Protein AF-A0A3D4VP71-F1 (afdb_monomer)

Nearest PDB structures (foldseek):
  3hpg-assembly2_E  TM=8.880E-01  e=1.524E-01  Visna/maedi virus EV1 K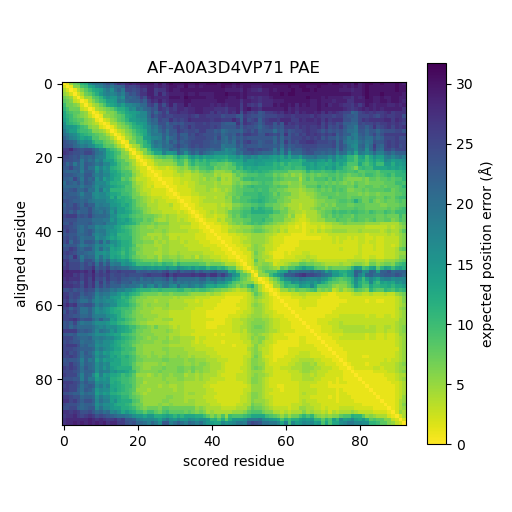V1772
  3hpg-assembly3_B-2  TM=8.861E-01  e=1.620E-01  Visna/maedi virus EV1 KV1772
  3hpg-assembly3_A-2  TM=7.297E-01  e=1.620E-01  Visna/maedi virus EV1 KV1772
  7pel-assembly1_D  TM=7.232E-01  e=9.441E-01  Simian T-lymphotropic virus 1
  6voy-assembly1_C  TM=6.990E-01  e=3.383E+00  Saccharolobus solfataricus P2

Radius of gyration: 21.22 Å; Cα contacts (8 Å, |Δi|>4): 91; chains: 1; bounding box: 52×53×39 Å

pLDDT: mean 82.76, std 13.05, range [42.84, 96.19]

Solvent-accessible surface area (backbone atoms only — not comparable to full-atom values): 6287 Å² total; per-residue (Å²): 135,84,76,84,72,81,84,74,79,85,81,71,79,83,77,79,72,83,84,66,78,86,80,74,78,60,80,88,72,54,66,70,70,68,76,70,37,81,55,84,89,47,70,49,78,51,76,53,72,68,95,75,88,77,89,55,64,22,37,39,38,40,33,34,61,50,83,62,51,70,49,80,42,86,29,67,41,93,47,72,67,39,50,50,55,53,58,55,56,61,82,74,111

Foldseek 3Di:
DDDDDPPDDDPDPPDDDPPDPPPDDDPVPDDPVVVVLQDWDDKDWDWADDDDDDQAWIWIWIATSNVRDIDIDTFRDPDPVRVVVVVVVVVVD

Sequence (93 aa):
MNLWLKLRRNTKPKRSRERKRILGQSIELRPQEVNDRTSFGHWEIDTVMGKKTKGEPVLLTLVERLTRYMLVLKIKAKDEASVKEAIQSIGTR

Mean predicted aligned error: 11.44 Å

Secondary structure (DSSP, 8-state):
-----------S-----S------S-GGGS-THHHHT-STT-EEEEEE--SS-SSPPEEEEEEETTT--EEEEEES-SSHHHHHHHHHHHTT-

Structure (mmCIF, N/CA/C/O backbone):
data_AF-A0A3D4VP71-F1
#
_entry.id   AF-A0A3D4VP71-F1
#
loop_
_atom_site.group_PDB
_atom_site.id
_atom_site.type_symbol
_atom_site.label_atom_id
_atom_site.label_alt_id
_atom_site.label_comp_id
_atom_site.label_asym_id
_atom_site.label_entity_id
_atom_site.label_seq_id
_atom_site.pdbx_PDB_ins_code
_atom_site.Cartn_x
_atom_site.Cartn_y
_atom_site.Cartn_z
_atom_site.occupancy
_atom_site.B_iso_or_equiv
_atom_site.auth_seq_id
_atom_site.auth_comp_id
_atom_site.auth_asym_id
_atom_site.auth_atom_id
_atom_site.pdbx_PDB_model_num
ATOM 1 N N . MET A 1 1 ? 35.287 -38.190 1.833 1.00 42.84 1 MET A N 1
ATOM 2 C CA . MET A 1 1 ? 34.563 -37.370 0.833 1.00 42.84 1 MET A CA 1
ATOM 3 C C . MET A 1 1 ? 35.046 -35.933 0.963 1.00 42.84 1 MET A C 1
ATOM 5 O O . MET A 1 1 ? 34.666 -35.257 1.908 1.00 42.84 1 MET A O 1
ATOM 9 N N . ASN A 1 2 ? 35.943 -35.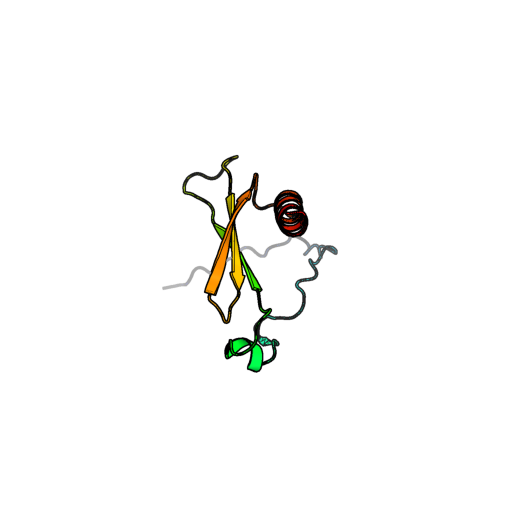493 0.078 1.00 49.06 2 ASN A N 1
ATOM 10 C CA . ASN A 1 2 ? 36.525 -34.152 0.150 1.00 49.06 2 ASN A CA 1
ATOM 11 C C . ASN A 1 2 ? 35.558 -33.137 -0.467 1.00 49.06 2 ASN A C 1
ATOM 13 O O . ASN A 1 2 ? 35.297 -33.174 -1.670 1.00 49.06 2 ASN A O 1
ATOM 17 N N . LEU A 1 3 ? 35.014 -32.248 0.370 1.00 54.72 3 LEU A N 1
ATOM 18 C CA . LEU A 1 3 ? 34.228 -31.105 -0.084 1.00 54.72 3 LEU A CA 1
ATOM 19 C C . LEU A 1 3 ? 35.083 -30.222 -0.995 1.00 54.72 3 LEU A C 1
ATOM 21 O O . LEU A 1 3 ? 36.226 -29.885 -0.690 1.00 54.72 3 LEU A O 1
ATOM 25 N N . TRP A 1 4 ? 34.499 -29.851 -2.125 1.00 58.78 4 TRP A N 1
ATOM 26 C CA . TRP A 1 4 ? 35.110 -29.047 -3.166 1.00 58.78 4 TRP A CA 1
ATOM 27 C C . TRP A 1 4 ? 35.381 -27.637 -2.631 1.00 58.78 4 TRP A C 1
ATOM 29 O O . TRP A 1 4 ? 34.517 -26.760 -2.657 1.00 58.78 4 TRP A O 1
ATOM 39 N N . LEU A 1 5 ? 36.590 -27.405 -2.127 1.00 64.56 5 LEU A N 1
ATOM 40 C CA . LEU A 1 5 ? 37.064 -26.069 -1.788 1.00 64.56 5 LEU A CA 1
ATOM 41 C C . LEU A 1 5 ? 37.147 -25.250 -3.083 1.00 64.56 5 LEU A C 1
ATOM 43 O O . LEU A 1 5 ? 37.888 -25.594 -4.004 1.00 64.56 5 LEU A O 1
ATOM 47 N N . LYS A 1 6 ? 36.375 -24.158 -3.170 1.00 61.19 6 LYS A N 1
ATOM 48 C CA . LYS A 1 6 ? 36.477 -23.168 -4.256 1.00 61.19 6 LYS A CA 1
ATOM 49 C C . LYS A 1 6 ? 37.931 -22.682 -4.359 1.00 61.19 6 LYS A C 1
ATOM 51 O O . LYS A 1 6 ? 38.355 -21.821 -3.597 1.00 61.19 6 LYS A O 1
ATOM 56 N N . LEU A 1 7 ? 38.677 -23.206 -5.332 1.00 66.62 7 LEU A N 1
ATOM 57 C CA . LEU A 1 7 ? 40.109 -22.928 -5.519 1.00 66.62 7 LEU A CA 1
ATOM 58 C C . LEU A 1 7 ? 40.391 -21.543 -6.138 1.00 66.62 7 LEU A C 1
ATOM 60 O O . LEU A 1 7 ? 41.535 -21.106 -6.211 1.00 66.62 7 LEU A O 1
ATOM 64 N N . ARG A 1 8 ? 39.362 -20.824 -6.605 1.00 68.19 8 ARG A N 1
ATOM 65 C CA . ARG A 1 8 ? 39.527 -19.510 -7.245 1.00 68.19 8 ARG A CA 1
ATOM 66 C C . ARG A 1 8 ? 39.205 -18.378 -6.273 1.00 68.19 8 ARG A C 1
ATOM 68 O O . ARG A 1 8 ? 38.045 -18.155 -5.930 1.00 68.19 8 ARG A O 1
ATOM 75 N N . ARG A 1 9 ? 40.237 -17.620 -5.889 1.00 67.31 9 ARG A N 1
ATOM 76 C CA . ARG A 1 9 ? 40.083 -16.312 -5.237 1.00 67.31 9 ARG A CA 1
ATOM 77 C C . ARG A 1 9 ? 39.564 -15.298 -6.259 1.00 67.31 9 ARG A C 1
ATOM 79 O O . ARG A 1 9 ? 40.086 -15.206 -7.367 1.00 67.31 9 ARG A O 1
ATOM 86 N N . ASN A 1 10 ? 38.532 -14.540 -5.894 1.00 71.31 10 ASN A N 1
ATOM 87 C CA . ASN A 1 10 ? 38.067 -13.414 -6.699 1.00 71.31 10 ASN A CA 1
ATOM 88 C C . ASN A 1 10 ? 39.103 -12.281 -6.614 1.00 71.31 10 ASN A C 1
ATOM 90 O O . ASN A 1 10 ? 39.285 -11.703 -5.547 1.00 71.31 10 ASN A O 1
ATOM 94 N N . THR A 1 11 ? 39.783 -11.988 -7.722 1.00 76.00 11 THR A N 1
ATOM 95 C CA . THR A 1 11 ? 40.849 -10.975 -7.817 1.00 76.00 11 THR A CA 1
ATOM 96 C C . THR A 1 11 ? 40.339 -9.586 -8.200 1.00 76.00 11 THR A C 1
ATOM 98 O O . THR A 1 11 ? 41.124 -8.644 -8.283 1.00 76.00 11 THR A O 1
ATOM 101 N N . LYS A 1 12 ? 39.032 -9.424 -8.455 1.00 77.81 12 LYS A N 1
ATOM 102 C CA . LYS A 1 12 ? 38.484 -8.126 -8.859 1.00 77.81 12 LYS A CA 1
ATOM 103 C C . LYS A 1 12 ? 38.486 -7.164 -7.663 1.00 77.81 12 LYS A C 1
ATOM 105 O O . LYS A 1 12 ? 37.933 -7.523 -6.619 1.00 77.81 12 LYS A O 1
ATOM 110 N N . PRO A 1 13 ? 39.026 -5.938 -7.803 1.00 72.38 13 PRO A N 1
ATOM 111 C CA . PRO A 1 13 ? 38.961 -4.944 -6.742 1.00 72.38 13 PRO A CA 1
ATOM 112 C C . PRO A 1 13 ? 37.495 -4.657 -6.415 1.00 72.38 13 PRO A C 1
ATOM 114 O O . PRO A 1 13 ? 36.669 -4.421 -7.305 1.00 72.38 13 PRO A O 1
ATOM 117 N N . LYS A 1 14 ? 37.157 -4.711 -5.125 1.00 70.19 14 LYS A N 1
ATOM 118 C CA . LYS A 1 14 ? 35.806 -4.437 -4.633 1.00 70.19 14 LYS A CA 1
ATOM 119 C C . LYS A 1 14 ? 35.503 -2.957 -4.874 1.00 70.19 14 LYS A C 1
ATOM 121 O O . LYS A 1 14 ? 35.858 -2.110 -4.066 1.00 70.19 14 LYS A O 1
ATOM 126 N N . ARG A 1 15 ? 34.851 -2.635 -5.995 1.00 71.25 15 ARG A N 1
ATOM 127 C CA . ARG A 1 15 ? 34.343 -1.281 -6.253 1.00 71.25 15 ARG A CA 1
ATOM 128 C C . ARG A 1 15 ? 33.261 -0.960 -5.221 1.00 71.25 15 ARG A C 1
ATOM 130 O O . ARG A 1 15 ? 32.167 -1.526 -5.275 1.00 71.25 15 ARG A O 1
ATOM 137 N N . SER A 1 16 ? 33.547 -0.051 -4.294 1.00 67.88 16 SER A N 1
ATOM 138 C CA . SER A 1 16 ? 32.522 0.588 -3.470 1.00 67.88 16 SER A CA 1
ATOM 139 C C . SER A 1 16 ? 31.678 1.484 -4.375 1.00 67.88 16 SER A C 1
ATOM 141 O O . SER A 1 16 ? 32.127 2.534 -4.820 1.00 67.88 16 SER A O 1
ATOM 143 N N . ARG A 1 17 ? 30.459 1.057 -4.713 1.00 66.31 17 ARG A N 1
ATOM 144 C CA . ARG A 1 17 ? 29.510 1.932 -5.414 1.00 66.31 17 ARG A CA 1
ATOM 145 C C . ARG A 1 17 ? 29.049 3.001 -4.417 1.00 66.31 17 ARG A C 1
ATOM 147 O O . ARG A 1 17 ? 28.423 2.652 -3.421 1.00 66.31 17 ARG A O 1
ATOM 154 N N . GLU A 1 18 ? 29.343 4.271 -4.687 1.00 68.62 18 GLU A N 1
ATOM 155 C CA . GLU A 1 18 ? 28.933 5.412 -3.841 1.00 68.62 18 GLU A CA 1
ATOM 156 C C . GLU A 1 18 ? 27.413 5.602 -3.782 1.00 68.62 18 GLU A C 1
ATOM 158 O O . GLU A 1 18 ? 26.881 6.074 -2.783 1.00 68.62 18 GLU A O 1
ATOM 163 N N . ARG A 1 19 ? 26.678 5.157 -4.809 1.00 62.25 19 ARG A N 1
ATOM 164 C CA . ARG A 1 19 ? 25.209 5.183 -4.825 1.00 62.25 19 ARG A CA 1
ATOM 165 C C . ARG A 1 19 ? 24.618 4.064 -3.963 1.00 62.25 19 ARG A C 1
ATOM 167 O O . ARG A 1 19 ? 24.055 3.098 -4.482 1.00 62.25 19 ARG A O 1
ATOM 174 N N . LYS A 1 20 ? 24.743 4.184 -2.642 1.00 67.00 20 LYS A N 1
ATOM 175 C CA . LYS A 1 20 ? 23.902 3.431 -1.704 1.00 67.00 20 LYS A CA 1
ATOM 176 C C . LYS A 1 20 ? 22.515 4.073 -1.723 1.00 67.00 20 LYS A C 1
ATOM 178 O O . LYS A 1 20 ? 22.383 5.260 -1.452 1.00 67.00 20 LYS A O 1
ATOM 183 N N . ARG A 1 21 ? 21.483 3.306 -2.088 1.00 72.25 21 ARG A N 1
ATOM 184 C CA . ARG A 1 21 ? 20.094 3.747 -1.902 1.00 72.25 21 ARG A CA 1
ATOM 185 C C . ARG A 1 21 ? 19.887 4.035 -0.414 1.00 72.25 21 ARG A C 1
ATOM 187 O O . ARG A 1 21 ? 20.274 3.210 0.411 1.00 72.25 21 ARG A O 1
ATOM 194 N N . ILE A 1 22 ? 19.296 5.180 -0.089 1.00 79.19 22 ILE A N 1
ATOM 195 C CA . ILE A 1 22 ? 18.844 5.473 1.272 1.00 79.19 22 ILE A CA 1
ATOM 196 C C . ILE A 1 22 ? 17.599 4.611 1.487 1.00 79.19 22 ILE A C 1
ATOM 198 O O . ILE A 1 22 ? 16.576 4.841 0.853 1.00 79.19 22 ILE A O 1
ATOM 202 N N . LEU A 1 23 ? 17.718 3.561 2.301 1.00 79.44 23 LEU A N 1
ATOM 203 C CA . LEU A 1 23 ? 16.652 2.571 2.509 1.00 79.44 23 LEU A CA 1
ATOM 204 C C . LEU A 1 23 ? 15.605 3.017 3.545 1.00 79.44 23 LEU A C 1
ATOM 206 O O . LEU A 1 23 ? 14.618 2.317 3.740 1.00 79.44 23 LEU A O 1
ATOM 210 N N . GLY A 1 24 ? 15.804 4.175 4.180 1.00 84.56 24 GLY A N 1
ATOM 211 C CA . GLY A 1 24 ? 14.958 4.650 5.273 1.00 84.56 24 GLY A CA 1
ATOM 212 C C . GLY A 1 24 ? 15.193 3.885 6.579 1.00 84.56 24 GLY A C 1
ATOM 213 O O . GLY A 1 24 ? 16.190 3.176 6.732 1.00 84.56 24 GLY A O 1
ATOM 214 N N . GLN A 1 25 ? 14.283 4.068 7.536 1.00 88.00 25 GLN A N 1
ATOM 215 C CA . GLN A 1 25 ? 14.262 3.300 8.782 1.00 88.00 25 GLN A CA 1
ATOM 216 C C . GLN A 1 25 ? 13.737 1.882 8.524 1.00 88.00 25 GLN A C 1
ATOM 218 O O . GLN A 1 25 ? 12.854 1.681 7.692 1.00 88.00 25 GLN A O 1
ATOM 223 N N . SER A 1 26 ? 14.282 0.896 9.244 1.00 88.44 26 SER A N 1
ATOM 224 C CA . SER A 1 26 ? 13.773 -0.478 9.186 1.00 88.44 26 SER A CA 1
ATOM 225 C C . SER A 1 26 ? 12.315 -0.526 9.642 1.00 88.44 26 SER A C 1
ATOM 227 O O . SER A 1 26 ? 11.941 0.144 10.603 1.00 88.44 26 SER A O 1
ATOM 229 N N . ILE A 1 27 ? 11.507 -1.371 8.998 1.00 81.75 27 ILE A N 1
ATOM 230 C CA . ILE A 1 27 ? 10.110 -1.624 9.389 1.00 81.75 27 ILE A CA 1
ATOM 231 C C . ILE A 1 27 ? 10.030 -2.147 10.830 1.00 81.75 27 ILE A C 1
ATOM 233 O O . ILE A 1 27 ? 9.055 -1.878 11.525 1.00 81.75 27 ILE A O 1
ATOM 237 N N . GLU A 1 28 ? 11.065 -2.845 11.296 1.00 87.75 28 GLU A N 1
ATOM 238 C CA . GLU A 1 28 ? 11.166 -3.356 12.668 1.00 87.75 28 GLU A CA 1
ATOM 239 C C . GLU A 1 28 ? 11.219 -2.242 13.723 1.00 87.75 28 GLU A C 1
ATOM 241 O O . GLU A 1 28 ? 10.877 -2.482 14.875 1.00 87.75 28 GLU A O 1
ATOM 246 N N . LEU A 1 29 ? 11.613 -1.024 13.338 1.00 90.12 29 LEU A N 1
ATOM 247 C CA . LEU A 1 29 ? 11.722 0.124 14.243 1.00 90.12 29 LEU A CA 1
ATOM 248 C C . LEU A 1 29 ? 10.418 0.921 14.375 1.00 90.12 29 LEU A C 1
ATOM 250 O O . LEU A 1 29 ? 10.391 1.926 15.084 1.00 90.12 29 LEU A O 1
ATOM 254 N N . ARG A 1 30 ? 9.342 0.528 13.682 1.00 88.38 30 ARG A N 1
ATOM 255 C CA . ARG A 1 30 ? 8.067 1.247 13.774 1.00 88.38 30 ARG A CA 1
ATOM 256 C C . ARG A 1 30 ? 7.473 1.133 15.188 1.00 88.38 30 ARG A C 1
ATOM 258 O O . ARG A 1 30 ? 7.612 0.077 15.808 1.00 88.38 30 ARG A O 1
ATOM 265 N N . PRO A 1 31 ? 6.759 2.161 15.680 1.00 89.12 31 PRO A N 1
ATOM 266 C CA . PRO A 1 31 ? 6.055 2.082 16.956 1.00 89.12 31 PRO A CA 1
ATOM 267 C C . PRO A 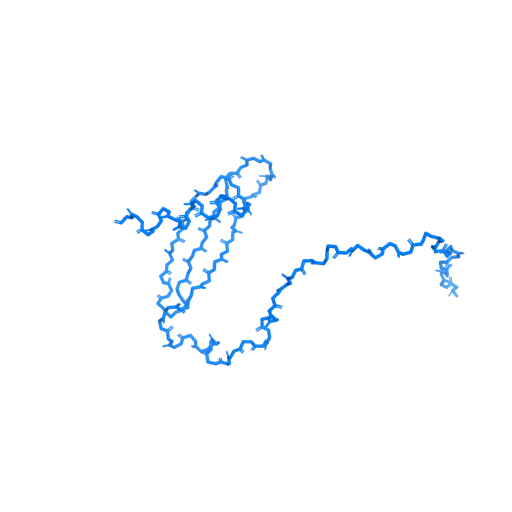1 31 ? 5.119 0.870 17.009 1.00 89.12 31 PRO A C 1
ATOM 269 O O . PRO A 1 31 ? 4.454 0.552 16.019 1.00 89.12 31 PRO A O 1
ATOM 272 N N . GLN A 1 32 ? 5.056 0.200 18.162 1.00 87.19 32 GLN A N 1
ATOM 273 C CA . GLN A 1 32 ? 4.229 -1.000 18.336 1.00 87.19 32 GLN A CA 1
ATOM 274 C C . GLN A 1 32 ? 2.745 -0.728 18.086 1.00 87.19 32 GLN A C 1
ATOM 276 O O . GLN A 1 32 ? 2.098 -1.559 17.459 1.00 87.19 32 GLN A O 1
ATOM 281 N N . GLU A 1 33 ? 2.266 0.461 18.454 1.00 84.69 33 GLU A N 1
ATOM 282 C CA . GLU A 1 33 ? 0.889 0.936 18.251 1.00 84.69 33 GLU A CA 1
ATOM 283 C C . GLU A 1 33 ? 0.422 0.802 16.789 1.00 84.69 33 GLU A C 1
ATOM 285 O O . GLU A 1 33 ? -0.740 0.515 16.505 1.00 84.69 33 GLU A O 1
ATOM 290 N N . VAL A 1 34 ? 1.344 0.919 15.823 1.00 84.06 34 VAL A N 1
ATOM 291 C CA . VAL A 1 34 ? 1.033 0.736 14.397 1.00 84.06 34 VAL A CA 1
ATOM 292 C C . VAL A 1 34 ? 0.577 -0.701 14.113 1.00 84.06 34 VAL A C 1
ATOM 294 O O . VAL A 1 34 ? -0.206 -0.931 13.193 1.00 84.06 34 VAL A O 1
ATOM 297 N N . ASN A 1 35 ? 1.044 -1.700 14.863 1.00 84.25 35 ASN A N 1
ATOM 298 C CA . ASN A 1 35 ? 0.635 -3.095 14.676 1.00 84.25 35 ASN A C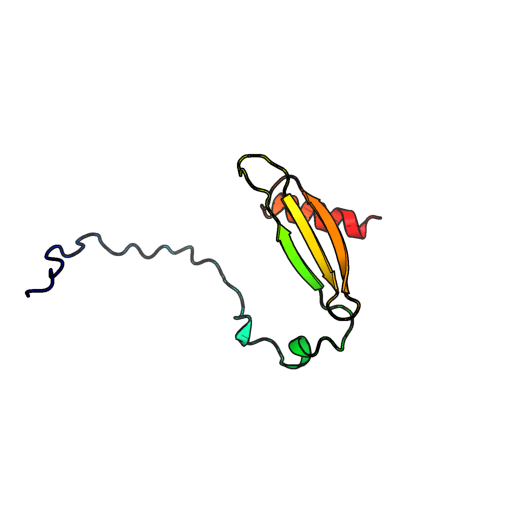A 1
ATOM 299 C C . ASN A 1 35 ? -0.795 -3.369 15.138 1.00 84.25 35 ASN A C 1
ATOM 301 O O . ASN A 1 35 ? -1.411 -4.272 14.572 1.00 84.25 35 ASN A O 1
ATOM 305 N N . ASP A 1 36 ? -1.313 -2.585 16.083 1.00 88.19 36 ASP A N 1
ATOM 306 C CA . ASP A 1 36 ? -2.619 -2.817 16.708 1.00 88.19 36 ASP A CA 1
ATOM 307 C C . ASP A 1 36 ? -3.778 -2.423 15.786 1.00 88.19 36 ASP A C 1
ATOM 309 O O . ASP A 1 36 ? -4.893 -2.917 15.931 1.00 88.19 36 ASP A O 1
ATOM 313 N N . ARG A 1 37 ? -3.499 -1.596 14.764 1.00 88.81 37 ARG A N 1
ATOM 314 C CA . ARG A 1 37 ? -4.468 -1.166 13.736 1.00 88.81 37 ARG A CA 1
ATOM 315 C C . ARG A 1 37 ? -5.719 -0.520 14.343 1.00 88.81 37 ARG A C 1
ATOM 317 O O . ARG A 1 37 ? -6.813 -0.693 13.816 1.00 88.81 37 ARG A O 1
ATOM 324 N N . THR A 1 38 ? -5.548 0.202 15.444 1.00 91.06 38 THR A N 1
ATOM 325 C CA . THR A 1 38 ? -6.623 0.823 16.232 1.00 91.06 38 THR A CA 1
ATOM 326 C C . THR A 1 38 ? -6.918 2.266 15.823 1.00 91.06 38 THR A C 1
ATOM 328 O O . THR A 1 38 ? -7.966 2.800 16.174 1.00 91.06 38 THR A O 1
ATOM 331 N N . SER A 1 39 ? -6.028 2.896 15.058 1.00 91.38 39 SER A N 1
ATOM 332 C CA . SER A 1 39 ? -6.115 4.293 14.624 1.00 91.38 39 SER A CA 1
ATOM 333 C C . SER A 1 39 ? -6.373 4.424 13.122 1.00 91.38 39 SER A C 1
ATOM 335 O O . SER A 1 39 ? -5.793 3.708 12.302 1.00 91.38 39 SER A O 1
ATOM 337 N N . PHE A 1 40 ? -7.236 5.379 12.764 1.00 92.69 40 PHE A N 1
ATOM 338 C CA . PHE A 1 40 ? -7.495 5.761 11.376 1.00 92.69 40 PHE A CA 1
ATOM 339 C C . PHE A 1 40 ? -6.308 6.530 10.780 1.00 92.69 40 PHE A C 1
ATOM 341 O O . PHE A 1 40 ? -5.637 7.293 11.476 1.00 92.69 40 PHE A O 1
ATOM 348 N N . GLY A 1 41 ? -6.095 6.381 9.471 1.00 90.00 41 GLY A N 1
ATOM 349 C CA . GLY A 1 41 ? -5.114 7.163 8.708 1.00 90.00 41 GLY A CA 1
ATOM 350 C C . GLY A 1 41 ? -3.808 6.422 8.433 1.00 90.00 41 GLY A C 1
ATOM 351 O O . GLY A 1 41 ? -2.897 6.974 7.814 1.00 90.00 41 GLY A O 1
ATOM 352 N N . HIS A 1 42 ? -3.714 5.153 8.829 1.00 91.50 42 HIS A N 1
ATOM 353 C CA . HIS A 1 42 ? -2.610 4.286 8.441 1.00 91.50 42 HIS A CA 1
ATOM 354 C C . HIS A 1 42 ? -2.943 3.584 7.127 1.00 91.50 42 HIS A C 1
ATOM 356 O O . HIS A 1 42 ? -3.815 2.719 7.088 1.00 91.50 42 HIS A O 1
ATOM 362 N N . TRP A 1 43 ? -2.216 3.927 6.065 1.00 92.81 43 TRP A N 1
ATOM 363 C CA . TRP A 1 43 ? -2.401 3.349 4.736 1.00 92.81 43 TRP A CA 1
ATOM 364 C C . TRP A 1 43 ? -1.234 2.433 4.357 1.00 92.81 43 TRP A C 1
ATOM 366 O O . TRP A 1 43 ? -0.070 2.785 4.540 1.00 92.81 43 TRP A O 1
ATOM 376 N N . GLU A 1 44 ? -1.545 1.261 3.811 1.00 92.06 44 GLU A N 1
ATOM 377 C CA . GLU A 1 44 ? -0.599 0.383 3.116 1.00 92.06 44 GLU A CA 1
ATOM 378 C C . GLU A 1 44 ? -0.738 0.593 1.606 1.00 92.06 44 GLU A C 1
ATOM 380 O O . GLU A 1 44 ? -1.852 0.722 1.099 1.00 92.06 44 GLU A O 1
ATOM 385 N N . ILE A 1 45 ? 0.388 0.630 0.891 1.00 94.19 45 ILE A N 1
ATOM 386 C CA . ILE A 1 45 ? 0.428 0.790 -0.565 1.00 94.19 45 ILE A CA 1
ATOM 387 C C . ILE A 1 45 ? 1.259 -0.352 -1.150 1.00 94.19 45 ILE A C 1
ATOM 389 O O . ILE A 1 45 ? 2.408 -0.534 -0.749 1.00 94.19 45 ILE A O 1
ATOM 393 N N . ASP A 1 46 ? 0.695 -1.100 -2.098 1.00 94.06 46 ASP A N 1
ATOM 394 C CA . ASP A 1 46 ? 1.371 -2.211 -2.783 1.00 94.06 46 ASP A CA 1
ATOM 395 C C . ASP A 1 46 ? 1.050 -2.228 -4.287 1.00 94.06 46 ASP A C 1
ATOM 397 O O . ASP A 1 46 ? 0.114 -1.572 -4.753 1.00 94.06 46 ASP A O 1
ATOM 401 N N . THR A 1 47 ? 1.843 -2.971 -5.058 1.00 93.50 47 THR A N 1
ATOM 402 C CA . THR A 1 47 ? 1.658 -3.177 -6.495 1.00 93.50 47 THR A CA 1
ATOM 403 C C . THR A 1 47 ? 1.518 -4.657 -6.835 1.00 93.50 47 THR A C 1
ATOM 405 O O . THR A 1 47 ? 2.435 -5.447 -6.612 1.00 93.50 47 THR A O 1
ATOM 408 N N . VAL A 1 48 ? 0.411 -5.026 -7.477 1.00 91.44 48 VAL A N 1
ATOM 409 C CA . VAL A 1 48 ? 0.153 -6.388 -7.955 1.00 91.44 48 VAL A CA 1
ATOM 410 C C . VAL A 1 48 ? 0.412 -6.462 -9.458 1.00 91.44 48 VAL A C 1
ATOM 412 O O . VAL A 1 48 ? -0.183 -5.729 -10.250 1.00 91.44 48 VAL A O 1
ATOM 415 N N . MET A 1 49 ? 1.303 -7.371 -9.861 1.00 88.69 49 MET A N 1
ATOM 416 C CA . MET A 1 49 ? 1.606 -7.661 -11.266 1.00 88.69 49 MET A CA 1
ATOM 417 C C . MET A 1 49 ? 0.996 -9.003 -11.681 1.00 88.69 49 MET A C 1
ATOM 419 O O . MET A 1 49 ? 1.165 -10.007 -10.989 1.00 88.69 49 MET A O 1
ATOM 423 N N . GLY A 1 50 ? 0.336 -9.028 -12.840 1.00 82.31 50 GLY A N 1
ATOM 424 C CA . GLY A 1 50 ? -0.158 -10.256 -13.464 1.00 82.31 50 GLY A CA 1
ATOM 425 C C . GLY A 1 50 ? 0.957 -11.164 -14.006 1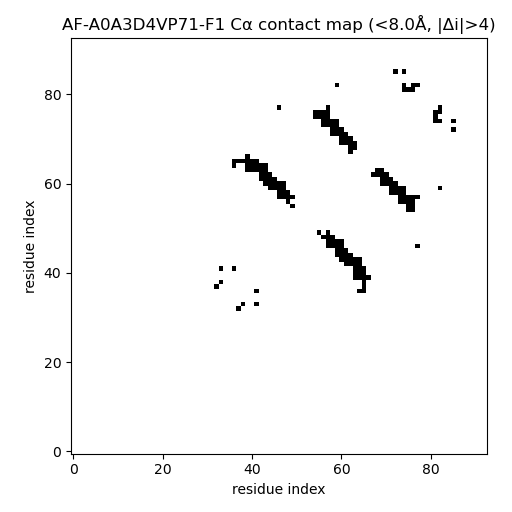.00 82.31 50 GLY A C 1
ATOM 426 O O . GLY A 1 50 ? 2.144 -10.824 -14.020 1.00 82.31 50 GLY A O 1
ATOM 427 N N . LYS A 1 51 ? 0.573 -12.360 -14.466 1.00 77.69 51 LYS A N 1
ATOM 428 C CA . LYS A 1 51 ? 1.491 -13.362 -15.029 1.00 77.69 51 LYS A CA 1
ATOM 429 C C . LYS A 1 51 ? 1.761 -13.029 -16.512 1.00 77.69 51 LYS A C 1
ATOM 431 O O . LYS A 1 51 ? 0.846 -13.169 -17.312 1.00 77.69 51 LYS A O 1
ATOM 436 N N . LYS A 1 52 ? 3.027 -12.703 -16.844 1.00 60.41 52 LYS A N 1
ATOM 437 C CA . LYS A 1 52 ? 3.621 -12.211 -18.126 1.00 60.41 52 LYS A CA 1
ATOM 438 C C . LYS A 1 52 ? 3.914 -10.699 -18.088 1.00 60.41 52 LYS A C 1
ATOM 440 O O . LYS A 1 52 ? 3.035 -9.864 -18.024 1.00 60.41 52 LYS A O 1
ATOM 445 N N . THR A 1 53 ? 5.202 -10.351 -18.056 1.00 65.38 53 THR A N 1
ATOM 446 C CA . THR A 1 53 ? 5.710 -9.174 -17.321 1.00 65.38 53 THR A CA 1
ATOM 447 C C . THR A 1 53 ? 6.477 -8.153 -18.173 1.00 65.38 53 THR A C 1
ATOM 449 O O . THR A 1 53 ? 7.463 -7.573 -17.713 1.00 65.38 53 THR A O 1
ATOM 452 N N . LYS A 1 54 ? 6.049 -7.883 -19.413 1.00 63.00 54 LYS A N 1
ATOM 453 C CA . LYS A 1 54 ? 6.613 -6.764 -20.192 1.00 63.00 54 LYS A CA 1
ATOM 454 C C . LYS A 1 54 ? 5.510 -5.889 -20.780 1.00 63.00 54 LYS A C 1
ATOM 456 O O . LYS A 1 54 ? 4.821 -6.308 -21.696 1.00 63.00 54 LYS A O 1
ATOM 461 N N . GLY A 1 55 ? 5.381 -4.671 -20.252 1.00 65.25 55 GLY A N 1
ATOM 462 C CA . GLY A 1 55 ? 4.481 -3.638 -20.778 1.00 65.25 55 GLY A CA 1
ATOM 463 C C . GLY A 1 55 ? 3.010 -3.765 -20.372 1.00 65.25 55 GLY A C 1
ATOM 464 O O . GLY A 1 55 ? 2.210 -2.938 -20.795 1.00 65.25 55 GLY A O 1
ATOM 465 N N . GLU A 1 56 ? 2.647 -4.761 -19.561 1.00 71.75 56 GLU A N 1
ATOM 466 C CA . GLU A 1 56 ? 1.281 -4.901 -19.056 1.00 71.75 56 GLU A CA 1
ATOM 467 C C . GLU A 1 56 ? 1.021 -4.009 -17.828 1.00 71.75 56 GLU A C 1
ATOM 469 O O . GLU A 1 56 ? 1.924 -3.799 -17.010 1.00 71.75 56 GLU A O 1
ATOM 474 N N . PRO A 1 57 ? -0.212 -3.487 -17.697 1.00 79.19 57 PRO A N 1
ATOM 475 C CA . PRO A 1 57 ? -0.604 -2.603 -16.609 1.00 79.19 57 PRO A CA 1
ATOM 476 C C . PRO A 1 57 ? -0.508 -3.301 -15.248 1.00 79.19 57 PRO A C 1
ATOM 478 O O . PRO A 1 57 ? -0.787 -4.491 -15.107 1.00 79.19 57 PRO A O 1
ATOM 481 N N . VAL A 1 58 ? -0.145 -2.526 -14.233 1.00 91.38 58 VAL A N 1
ATOM 482 C CA . VAL A 1 58 ? 0.013 -2.966 -12.842 1.00 91.38 58 VAL A CA 1
ATOM 483 C C . VAL A 1 58 ? -1.195 -2.486 -12.042 1.00 91.38 58 VAL A C 1
ATOM 485 O O . VAL A 1 58 ? -1.768 -1.443 -12.354 1.00 91.38 58 VAL A O 1
ATOM 488 N N . LEU A 1 59 ? -1.608 -3.230 -11.019 1.00 93.94 59 LEU A N 1
ATOM 489 C CA . LEU A 1 59 ? -2.610 -2.747 -10.070 1.00 93.94 59 LEU A CA 1
ATOM 490 C C . LEU A 1 59 ? -1.902 -2.127 -8.868 1.00 93.94 59 LEU A C 1
ATOM 492 O O . LEU A 1 59 ? -1.070 -2.779 -8.247 1.00 93.94 59 LEU A O 1
ATOM 496 N N . LEU A 1 60 ? -2.232 -0.883 -8.547 1.00 95.38 60 LEU A N 1
ATOM 497 C CA . LEU A 1 60 ? -1.854 -0.211 -7.313 1.00 95.38 60 LEU A CA 1
ATOM 498 C C . LEU A 1 60 ? -2.983 -0.397 -6.304 1.00 95.38 60 LEU A C 1
ATOM 500 O O . LEU A 1 60 ? -4.132 -0.064 -6.596 1.00 95.38 60 LEU A O 1
ATOM 504 N N . THR A 1 61 ? -2.659 -0.910 -5.126 1.00 96.19 61 THR A N 1
ATOM 505 C CA . THR A 1 61 ? -3.614 -1.102 -4.034 1.00 96.19 61 THR A CA 1
ATOM 506 C C . THR A 1 61 ? -3.260 -0.171 -2.888 1.00 96.19 61 THR A C 1
ATOM 508 O O . THR A 1 61 ? -2.126 -0.213 -2.415 1.00 96.19 61 THR A O 1
ATOM 511 N N . LEU A 1 62 ? -4.219 0.637 -2.434 1.00 95.75 62 LEU A N 1
ATOM 512 C CA . LEU A 1 62 ? -4.117 1.436 -1.214 1.00 95.75 62 LEU A CA 1
ATOM 513 C C . LEU A 1 62 ? -5.142 0.918 -0.207 1.00 95.75 62 LEU A C 1
ATOM 515 O O . LEU A 1 62 ? -6.330 0.865 -0.524 1.00 95.75 62 LEU A O 1
ATOM 519 N N . VAL A 1 63 ? -4.693 0.532 0.985 1.00 95.88 63 VAL A N 1
ATOM 520 C CA . VAL A 1 63 ? -5.541 -0.084 2.015 1.00 95.88 63 VAL A CA 1
ATOM 521 C C . VAL A 1 63 ? -5.417 0.677 3.324 1.00 95.88 63 VAL A C 1
ATOM 523 O O . VAL A 1 63 ? -4.330 0.753 3.895 1.00 95.88 63 VAL A O 1
ATOM 526 N N . GLU A 1 64 ? -6.531 1.191 3.834 1.00 95.31 64 GLU A N 1
ATOM 527 C CA . GLU A 1 64 ? -6.597 1.779 5.172 1.00 95.31 64 GLU A CA 1
ATOM 528 C C . GLU A 1 64 ? -6.678 0.649 6.218 1.00 95.31 64 GLU A C 1
ATOM 530 O O . GLU A 1 64 ? -7.491 -0.277 6.113 1.00 95.31 64 GLU A O 1
ATOM 535 N N . ARG A 1 65 ? -5.768 0.646 7.198 1.00 93.50 65 ARG A N 1
ATOM 536 C CA . ARG A 1 65 ? -5.505 -0.539 8.034 1.00 93.50 65 ARG A CA 1
ATOM 537 C C . ARG A 1 65 ? -6.541 -0.789 9.127 1.00 93.50 65 ARG A C 1
ATOM 539 O O . ARG A 1 65 ? -6.628 -1.947 9.557 1.00 93.50 65 ARG A O 1
ATOM 546 N N . LEU A 1 66 ? -7.274 0.234 9.569 1.00 93.19 66 LEU A N 1
ATOM 547 C CA . LEU A 1 66 ? -8.332 0.113 10.576 1.00 93.19 66 LEU A CA 1
ATOM 548 C C . LEU A 1 66 ? -9.631 -0.382 9.922 1.00 93.19 66 LEU A C 1
ATOM 550 O O . LEU A 1 66 ? -10.133 -1.456 10.242 1.00 93.19 66 LEU A O 1
ATOM 554 N N . THR A 1 67 ? -10.131 0.376 8.954 1.00 94.94 67 THR A N 1
ATOM 555 C CA . THR A 1 67 ? -11.414 0.183 8.264 1.00 94.94 67 THR A CA 1
ATOM 556 C C . THR A 1 67 ? -11.372 -0.890 7.181 1.00 94.94 67 THR A C 1
ATOM 558 O O . THR A 1 67 ? -12.426 -1.345 6.745 1.00 94.94 67 THR A O 1
ATOM 561 N N . ARG A 1 68 ? -10.176 -1.293 6.722 1.00 94.19 68 ARG A N 1
ATOM 562 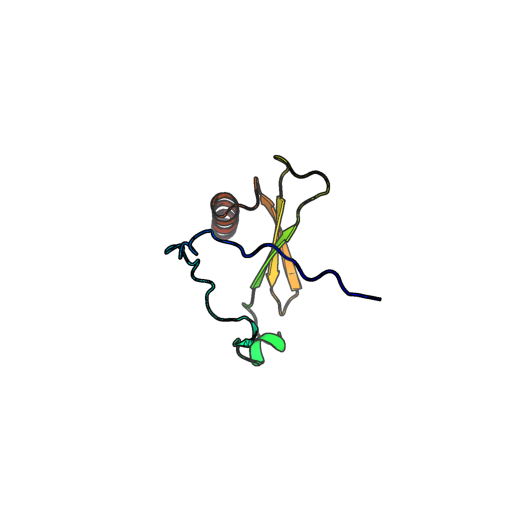C CA . ARG A 1 68 ? -9.968 -2.168 5.547 1.00 94.19 68 ARG A CA 1
ATOM 563 C C . ARG A 1 68 ? -10.511 -1.595 4.242 1.00 94.19 68 ARG A C 1
ATOM 565 O O . ARG A 1 68 ? -10.611 -2.326 3.257 1.00 94.19 68 ARG A O 1
ATOM 572 N N . TYR A 1 69 ? -10.823 -0.303 4.210 1.00 95.44 69 TYR A N 1
ATOM 573 C CA . TYR A 1 69 ? -11.210 0.367 2.983 1.00 95.44 69 TYR A CA 1
ATOM 574 C C . TYR A 1 69 ? -10.068 0.284 1.966 1.00 95.44 69 TYR A C 1
ATOM 576 O O . TYR A 1 69 ? -8.918 0.600 2.279 1.00 95.44 69 TYR A O 1
ATOM 584 N N . MET A 1 70 ? -10.388 -0.173 0.757 1.00 95.38 70 MET A N 1
ATOM 585 C CA . MET A 1 70 ? -9.411 -0.457 -0.288 1.00 95.38 70 MET A CA 1
ATOM 586 C C . MET A 1 70 ? -9.731 0.332 -1.553 1.00 95.38 70 MET A C 1
ATOM 588 O O . MET A 1 70 ? -10.846 0.287 -2.069 1.00 95.38 70 MET A O 1
ATOM 592 N N . LEU A 1 71 ? -8.709 0.990 -2.091 1.00 95.44 71 LEU A N 1
ATOM 593 C CA . LEU A 1 71 ? -8.708 1.575 -3.423 1.00 95.44 71 LEU A CA 1
ATOM 594 C C . LEU A 1 71 ? -7.795 0.745 -4.322 1.00 95.44 71 LEU A C 1
ATOM 596 O O . LEU A 1 71 ? -6.642 0.488 -3.975 1.00 95.44 71 LEU A O 1
ATOM 600 N N . VAL A 1 72 ? -8.302 0.350 -5.489 1.00 95.31 72 VAL A N 1
ATOM 601 C CA . VAL A 1 72 ? -7.526 -0.370 -6.505 1.00 95.31 72 VAL A CA 1
ATOM 602 C C . VAL A 1 72 ? -7.493 0.459 -7.779 1.00 95.31 72 VAL A C 1
ATOM 604 O O . VAL A 1 72 ? -8.534 0.781 -8.350 1.00 95.31 72 VAL A O 1
ATOM 607 N N . LEU A 1 73 ? -6.291 0.805 -8.230 1.00 94.12 73 LEU A N 1
ATOM 608 C CA . LEU A 1 73 ? -6.058 1.634 -9.407 1.00 94.12 73 LEU A CA 1
ATOM 609 C C . LEU A 1 73 ? -5.240 0.861 -10.431 1.00 94.12 73 LEU A C 1
ATOM 611 O O . LEU A 1 73 ? -4.248 0.218 -10.100 1.00 94.12 73 LEU A O 1
ATOM 615 N N . LYS A 1 74 ? -5.622 0.956 -11.701 1.00 92.69 74 LYS A N 1
ATOM 616 C CA . LYS A 1 74 ? -4.826 0.419 -12.804 1.00 92.69 74 LYS A CA 1
ATOM 617 C C . LYS A 1 74 ? -3.797 1.464 -13.230 1.00 92.69 74 LYS A C 1
ATOM 619 O O . LYS A 1 74 ? -4.176 2.538 -13.686 1.00 92.69 74 LYS A O 1
ATOM 624 N N . ILE A 1 75 ? -2.513 1.143 -13.107 1.00 93.62 75 ILE A N 1
ATOM 625 C CA . ILE A 1 75 ? -1.391 2.024 -13.454 1.00 93.62 75 ILE A CA 1
ATOM 626 C C . ILE A 1 75 ? -0.583 1.451 -14.624 1.00 93.62 75 ILE A C 1
ATOM 628 O O . ILE A 1 75 ? -0.609 0.248 -14.893 1.00 93.62 75 ILE A O 1
ATOM 632 N N . LYS A 1 76 ? 0.135 2.319 -15.344 1.00 90.12 76 LYS A N 1
ATOM 633 C CA . LYS A 1 76 ? 0.889 1.947 -16.556 1.00 90.12 76 LYS A CA 1
ATOM 634 C C . LYS A 1 76 ? 2.052 0.995 -16.244 1.00 90.12 76 LYS A C 1
ATOM 636 O O . LYS A 1 76 ? 2.259 0.033 -16.975 1.00 90.12 76 LYS A O 1
ATOM 641 N N . ALA A 1 77 ? 2.789 1.250 -15.163 1.00 89.62 77 ALA A N 1
ATOM 642 C CA . ALA A 1 77 ? 3.934 0.455 -14.727 1.00 89.62 77 ALA A CA 1
ATOM 643 C C . ALA A 1 77 ? 4.154 0.584 -13.209 1.00 89.62 77 ALA A C 1
ATOM 645 O O . ALA A 1 77 ? 3.566 1.442 -12.565 1.00 89.62 77 ALA A O 1
ATOM 646 N N . LYS A 1 78 ? 5.038 -0.241 -12.630 1.00 89.31 78 LYS A N 1
ATOM 647 C CA . LYS A 1 78 ? 5.417 -0.187 -11.198 1.00 89.31 78 LYS A CA 1
ATOM 648 C C . LYS A 1 78 ? 6.500 0.853 -10.864 1.00 89.31 78 LYS A C 1
ATOM 650 O O . LYS A 1 78 ? 7.180 0.729 -9.846 1.00 89.31 78 LYS A O 1
ATOM 655 N N . ASP A 1 79 ? 6.760 1.786 -11.772 1.00 90.38 79 ASP A N 1
ATOM 656 C CA . ASP A 1 79 ? 7.755 2.834 -11.559 1.00 90.38 79 ASP A CA 1
ATOM 657 C C . ASP A 1 79 ? 7.194 3.990 -10.720 1.00 90.38 79 ASP A C 1
ATOM 659 O O . ASP A 1 79 ? 5.986 4.156 -10.559 1.00 90.38 79 ASP A O 1
ATOM 663 N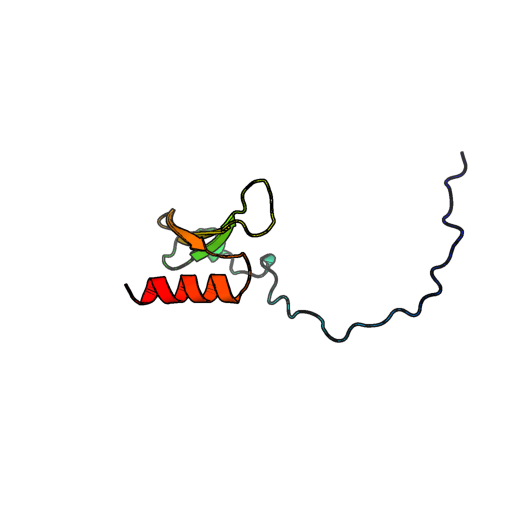 N . GLU A 1 80 ? 8.102 4.786 -10.157 1.00 91.50 80 GLU A N 1
ATOM 664 C CA . GLU A 1 80 ? 7.765 5.916 -9.288 1.00 91.50 80 GLU A CA 1
ATOM 665 C C . GLU A 1 80 ? 6.848 6.930 -9.986 1.00 91.50 80 GLU A C 1
ATOM 667 O O . GLU A 1 80 ? 5.910 7.437 -9.374 1.00 91.50 80 GLU A O 1
ATOM 672 N N . ALA A 1 81 ? 7.088 7.193 -11.274 1.00 94.00 81 ALA A N 1
ATOM 673 C CA . ALA A 1 81 ? 6.316 8.155 -12.052 1.00 94.00 81 ALA A CA 1
ATOM 674 C C . ALA A 1 8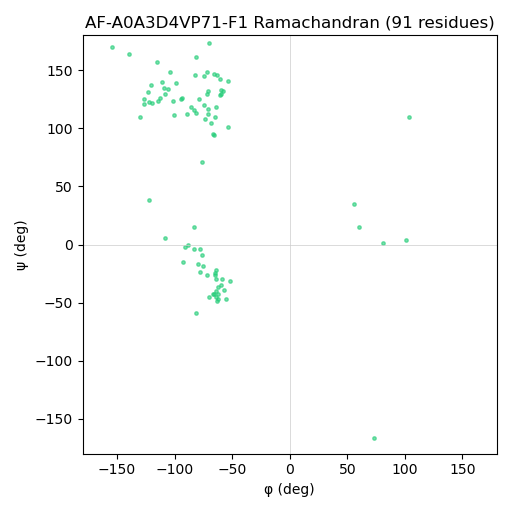1 ? 4.845 7.728 -12.176 1.00 94.00 81 ALA A C 1
ATOM 676 O O . ALA A 1 81 ? 3.951 8.521 -11.877 1.00 94.00 81 ALA A O 1
ATOM 677 N N . SER A 1 82 ? 4.599 6.466 -12.539 1.00 92.88 82 SER A N 1
ATOM 678 C CA . SER A 1 82 ? 3.250 5.907 -12.672 1.00 92.88 82 SER A CA 1
ATOM 679 C C . SER A 1 82 ? 2.505 5.875 -11.337 1.00 92.88 82 SER A C 1
ATOM 681 O O . SER A 1 82 ? 1.313 6.175 -11.287 1.00 92.88 82 SER A O 1
ATOM 683 N N . VAL A 1 83 ? 3.196 5.533 -10.242 1.00 93.44 83 VAL A N 1
ATOM 684 C CA . VAL A 1 83 ? 2.602 5.520 -8.895 1.00 93.44 83 VAL A CA 1
ATOM 685 C C . VAL A 1 83 ? 2.246 6.938 -8.441 1.00 93.44 83 VAL A C 1
ATOM 687 O O . VAL A 1 83 ? 1.156 7.158 -7.915 1.00 93.44 83 VAL A O 1
ATOM 690 N N . LYS A 1 84 ? 3.124 7.919 -8.678 1.00 94.44 84 LYS A N 1
ATOM 691 C CA . LYS A 1 84 ? 2.884 9.320 -8.307 1.00 94.44 84 LYS A CA 1
ATOM 692 C C . LYS A 1 84 ? 1.699 9.924 -9.063 1.00 94.44 84 LYS A C 1
ATOM 694 O O . LYS A 1 84 ? 0.860 10.561 -8.430 1.00 94.44 84 LYS A O 1
ATOM 699 N N . GLU A 1 85 ? 1.615 9.695 -10.376 1.00 94.38 85 GLU A N 1
ATOM 700 C CA . GLU A 1 85 ? 0.480 10.115 -11.218 1.00 94.38 85 GLU A CA 1
ATOM 701 C C . GLU A 1 85 ? -0.839 9.557 -10.653 1.00 94.38 85 GLU A C 1
ATOM 703 O O . GLU A 1 85 ? -1.805 10.296 -10.455 1.00 94.38 85 GLU A O 1
ATOM 708 N N . ALA A 1 86 ? -0.852 8.267 -10.302 1.00 93.94 86 ALA A N 1
ATOM 709 C CA . ALA A 1 86 ? -2.023 7.616 -9.728 1.00 93.94 86 ALA A CA 1
ATOM 710 C C . ALA A 1 86 ? -2.434 8.227 -8.380 1.00 93.94 86 ALA A C 1
ATOM 712 O O . ALA A 1 86 ? -3.606 8.551 -8.202 1.00 93.94 86 ALA A O 1
ATOM 713 N N . ILE A 1 87 ? -1.491 8.449 -7.457 1.00 93.69 87 ILE A N 1
ATOM 714 C CA . ILE A 1 87 ? -1.780 9.051 -6.143 1.00 93.69 87 ILE A CA 1
ATOM 715 C C . ILE A 1 87 ? -2.330 10.478 -6.292 1.00 93.69 87 ILE A C 1
ATOM 717 O O . ILE A 1 87 ? -3.307 10.828 -5.633 1.00 93.69 87 ILE A O 1
ATOM 721 N N . GLN A 1 88 ? -1.759 11.291 -7.186 1.00 93.62 88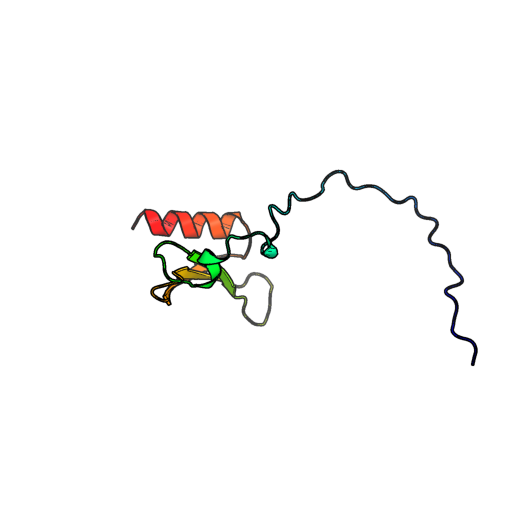 GLN A N 1
ATOM 722 C CA . GLN A 1 88 ? -2.239 12.656 -7.442 1.00 93.62 88 GLN A CA 1
ATOM 723 C C . GLN A 1 88 ? -3.676 12.676 -7.980 1.00 93.62 88 GLN A C 1
ATOM 725 O O . GLN A 1 88 ? -4.469 13.538 -7.598 1.00 93.62 88 GLN A O 1
ATOM 730 N N . SER A 1 89 ? -4.040 11.696 -8.812 1.00 91.75 89 SER A N 1
ATOM 731 C CA . SER A 1 89 ? -5.400 11.586 -9.349 1.00 91.75 89 SER A CA 1
ATOM 732 C C . SER A 1 89 ? -6.468 11.298 -8.283 1.00 91.75 89 SER A C 1
ATOM 734 O O . SER A 1 89 ? -7.625 11.657 -8.486 1.00 91.75 89 SER A O 1
ATOM 736 N N . ILE A 1 90 ? -6.095 10.698 -7.141 1.00 89.00 90 ILE A N 1
ATOM 737 C CA . ILE A 1 90 ? -7.025 10.398 -6.037 1.00 89.00 90 ILE A CA 1
ATOM 738 C C . ILE A 1 90 ? -7.470 11.685 -5.339 1.00 89.00 90 ILE A C 1
ATOM 740 O O . ILE A 1 90 ? -8.651 11.850 -5.074 1.00 89.00 90 ILE A O 1
ATOM 744 N N . GLY A 1 91 ? -6.535 12.598 -5.055 1.00 76.62 91 GLY A N 1
ATOM 745 C CA . GLY A 1 91 ? -6.816 13.831 -4.306 1.00 76.62 91 GLY A CA 1
ATOM 746 C C . GLY A 1 91 ? -7.500 14.938 -5.112 1.00 76.62 91 GLY A C 1
ATOM 747 O O . GLY A 1 91 ? -7.805 15.985 -4.555 1.00 76.62 91 GLY A O 1
ATOM 748 N N . THR A 1 92 ? -7.704 14.726 -6.414 1.00 64.81 92 THR A N 1
ATOM 749 C CA . THR A 1 92 ? -8.314 15.709 -7.329 1.00 64.81 92 THR A CA 1
ATOM 750 C C . THR A 1 92 ? -9.735 15.298 -7.759 1.00 64.81 92 THR A C 1
ATOM 752 O O . THR A 1 92 ? -10.323 15.936 -8.629 1.00 64.81 92 THR A O 1
ATOM 755 N N . ARG A 1 93 ? -10.282 14.219 -7.187 1.00 53.16 93 ARG A N 1
ATOM 756 C CA . ARG A 1 93 ? -11.683 13.798 -7.342 1.00 53.16 93 ARG A CA 1
ATOM 757 C C . ARG A 1 93 ? -12.490 14.193 -6.118 1.00 53.16 93 ARG A C 1
ATOM 759 O O . ARG A 1 93 ? -13.670 14.539 -6.326 1.00 53.16 93 ARG A O 1
#